Protein AF-A0AAE9GV01-F1 (afdb_monomer)

Foldseek 3Di:
DQDQQDLDDPCQVQAQPVPSDRADPQGDPPPVRPDGHGDLCVVVNSCSCVDPPVVVVHDPVVCCVVVVDPDPPPPPPPDDPPDDDDDDDPPPPPDDPPPPDD

Sequence (102 aa):
MAKKFPIFPKNPDRICWGCDKYCAATDLQCGNGSERIQHPFELDGPDWYRQGDWRNLLSQAQQIELGILPAPQAAAKPAKPHIRLPVRKRTSYRFVDSSDAN

InterPro domains:
  IPR021430 Protein of unknown function DUF3079 [PF11278] (1-49)

Structure (mmCIF, N/CA/C/O backbone):
data_AF-A0AAE9GV01-F1
#
_entry.id   AF-A0AAE9GV01-F1
#
loop_
_atom_site.group_PDB
_atom_site.id
_atom_site.type_symbol
_atom_site.label_atom_id
_atom_site.label_alt_id
_atom_site.label_comp_id
_atom_site.label_asym_id
_atom_site.label_entity_id
_atom_site.label_seq_id
_atom_site.pdbx_PDB_ins_code
_atom_site.Cartn_x
_atom_site.Cartn_y
_atom_site.Cartn_z
_atom_site.occupancy
_atom_site.B_iso_or_equiv
_atom_site.auth_seq_id
_atom_site.auth_comp_id
_atom_site.auth_asym_id
_atom_site.auth_atom_id
_atom_site.pdbx_PDB_model_num
ATOM 1 N N . MET A 1 1 ? -3.013 11.796 0.207 1.00 48.50 1 MET A N 1
ATOM 2 C CA . MET A 1 1 ? -3.780 10.636 0.711 1.00 48.50 1 MET A CA 1
ATOM 3 C C . MET A 1 1 ? -3.741 9.570 -0.368 1.00 48.50 1 MET A C 1
ATOM 5 O O . MET A 1 1 ? -4.266 9.821 -1.448 1.00 48.50 1 MET A O 1
ATOM 9 N N . ALA A 1 2 ? -3.038 8.460 -0.132 1.00 50.28 2 ALA A N 1
ATOM 10 C CA . ALA A 1 2 ? -3.033 7.340 -1.070 1.00 50.28 2 ALA A CA 1
ATOM 11 C C . ALA A 1 2 ? -4.468 6.808 -1.191 1.00 50.28 2 ALA A C 1
ATOM 13 O O . ALA A 1 2 ? -5.171 6.670 -0.186 1.00 50.28 2 ALA A O 1
ATOM 14 N N . LYS A 1 3 ? -4.947 6.615 -2.422 1.00 58.91 3 LYS A N 1
ATOM 15 C CA . LYS A 1 3 ? -6.277 6.044 -2.666 1.00 58.91 3 LYS A CA 1
ATOM 16 C C . LYS A 1 3 ? -6.315 4.662 -2.009 1.00 58.91 3 LYS A C 1
ATOM 18 O O . LYS A 1 3 ? -5.339 3.927 -2.098 1.00 58.91 3 LYS A O 1
ATOM 23 N N . LYS A 1 4 ? -7.428 4.307 -1.355 1.00 64.62 4 LYS A N 1
ATOM 24 C CA . LYS A 1 4 ? -7.608 2.964 -0.782 1.00 64.62 4 LYS A CA 1
ATOM 25 C C . LYS A 1 4 ? -7.433 1.955 -1.918 1.00 64.62 4 LYS A C 1
ATOM 27 O O . LYS A 1 4 ? -8.237 1.947 -2.851 1.00 64.62 4 LYS A O 1
ATOM 32 N N . PHE A 1 5 ? -6.355 1.179 -1.880 1.00 69.44 5 PHE A N 1
ATOM 33 C CA . PHE A 1 5 ? -6.079 0.231 -2.946 1.00 69.44 5 PHE A CA 1
ATOM 34 C C . PHE A 1 5 ? -7.151 -0.857 -3.004 1.00 69.44 5 PHE A C 1
ATOM 36 O O . PHE A 1 5 ? -7.546 -1.390 -1.963 1.00 69.44 5 PHE A O 1
ATOM 43 N N . PRO A 1 6 ? -7.625 -1.222 -4.200 1.00 77.56 6 PRO A N 1
ATOM 44 C CA . PRO A 1 6 ? -8.478 -2.387 -4.354 1.00 77.56 6 PRO A CA 1
ATOM 45 C C . PRO A 1 6 ? -7.675 -3.667 -4.084 1.00 77.56 6 PRO A C 1
ATOM 47 O O . PRO A 1 6 ? -6.646 -3.889 -4.705 1.00 77.56 6 PRO A O 1
ATOM 50 N N . ILE A 1 7 ? -8.172 -4.521 -3.185 1.00 82.81 7 ILE A N 1
ATOM 51 C CA . ILE A 1 7 ? -7.570 -5.838 -2.886 1.00 82.81 7 ILE A CA 1
ATOM 52 C C . ILE A 1 7 ? -7.761 -6.814 -4.062 1.00 82.81 7 ILE A C 1
ATOM 54 O O . ILE A 1 7 ? -6.915 -7.668 -4.321 1.00 82.81 7 ILE A O 1
ATOM 58 N N . PHE A 1 8 ? -8.872 -6.647 -4.786 1.00 84.06 8 PHE A N 1
ATOM 59 C CA . PHE A 1 8 ? -9.257 -7.431 -5.958 1.00 84.06 8 PHE A CA 1
ATOM 60 C C . PHE A 1 8 ? -9.463 -6.497 -7.157 1.00 84.06 8 PHE A C 1
ATOM 62 O O . PHE A 1 8 ? -10.599 -6.137 -7.491 1.00 84.06 8 PHE A O 1
ATOM 69 N N . PRO A 1 9 ? -8.377 -6.003 -7.769 1.00 80.69 9 PRO A N 1
ATOM 70 C CA . PRO A 1 9 ? -8.485 -5.185 -8.965 1.00 80.69 9 PRO A CA 1
ATOM 71 C C . PRO A 1 9 ? -9.009 -6.004 -10.150 1.00 80.69 9 PRO A C 1
ATOM 73 O O . PRO A 1 9 ? -8.643 -7.158 -10.331 1.00 80.69 9 PRO A O 1
ATOM 76 N N . LYS A 1 10 ? -9.843 -5.386 -10.998 1.00 83.56 10 LYS A N 1
ATOM 77 C CA . LYS A 1 10 ? -10.346 -6.035 -12.224 1.00 83.56 10 LYS A CA 1
ATOM 78 C C . LYS A 1 10 ? -9.247 -6.254 -13.271 1.00 83.56 10 LYS A C 1
ATOM 80 O O . LYS A 1 10 ? -9.256 -7.274 -13.940 1.00 83.56 10 LYS A O 1
ATOM 85 N N . ASN A 1 11 ? -8.328 -5.290 -13.385 1.00 81.81 11 ASN A N 1
ATOM 86 C CA . ASN A 1 11 ? -7.214 -5.288 -14.337 1.00 81.81 11 ASN A CA 1
ATOM 87 C C . ASN A 1 11 ? -5.897 -5.076 -13.563 1.00 81.81 11 ASN A C 1
ATOM 89 O O . ASN A 1 11 ? -5.410 -3.939 -13.500 1.00 81.81 11 ASN A O 1
ATOM 93 N N . PRO A 1 12 ? -5.386 -6.107 -12.864 1.00 81.44 12 PRO A N 1
ATOM 94 C 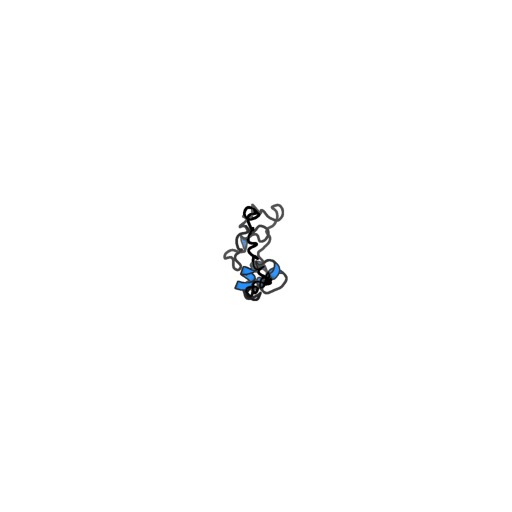CA . PRO A 1 12 ? -4.167 -5.997 -12.058 1.00 81.44 12 PRO A CA 1
ATOM 95 C C . PRO A 1 12 ? -2.931 -5.636 -12.899 1.00 81.44 12 PRO A C 1
ATOM 97 O O . PRO A 1 12 ? -2.119 -4.825 -12.464 1.00 81.44 12 PRO A O 1
ATOM 100 N N . ASP A 1 13 ? -2.873 -6.120 -14.142 1.00 80.06 13 ASP A N 1
ATOM 101 C CA . ASP A 1 13 ? -1.833 -5.885 -15.154 1.00 80.06 13 ASP A CA 1
ATOM 102 C C . ASP A 1 13 ? -1.552 -4.401 -15.438 1.00 80.06 13 ASP A C 1
ATOM 104 O O . ASP A 1 13 ? -0.450 -4.022 -15.839 1.00 80.06 13 ASP A O 1
ATOM 108 N N . ARG A 1 14 ? -2.548 -3.538 -15.217 1.00 78.06 14 ARG A N 1
ATOM 109 C CA . ARG A 1 14 ? -2.443 -2.090 -15.446 1.00 78.06 14 ARG A CA 1
ATOM 110 C C . ARG A 1 14 ? -2.074 -1.302 -14.198 1.00 78.06 14 ARG A C 1
ATOM 112 O O . ARG A 1 14 ? -1.780 -0.112 -14.302 1.00 78.06 14 ARG A O 1
ATOM 119 N N . ILE A 1 15 ? -2.142 -1.913 -13.020 1.00 79.12 15 ILE A N 1
ATOM 120 C CA . ILE A 1 15 ? -1.871 -1.245 -11.747 1.00 79.12 15 ILE A CA 1
ATOM 121 C C . ILE A 1 15 ? -0.387 -1.366 -11.453 1.00 79.12 15 ILE A C 1
ATOM 123 O O . ILE A 1 15 ? 0.153 -2.465 -11.399 1.00 79.12 15 ILE A O 1
ATOM 127 N N . CYS A 1 16 ? 0.283 -0.242 -11.231 1.00 82.12 16 CYS A N 1
ATOM 128 C CA . CYS A 1 16 ? 1.621 -0.279 -10.671 1.00 82.12 16 CYS A CA 1
ATOM 129 C C . CYS A 1 16 ? 1.532 -0.281 -9.148 1.00 82.12 16 CYS A C 1
ATOM 131 O O . CYS A 1 16 ? 1.079 0.699 -8.552 1.00 82.12 16 CYS A O 1
ATOM 133 N N . TRP A 1 17 ? 1.998 -1.359 -8.524 1.00 79.75 17 TRP A N 1
ATOM 134 C CA . TRP A 1 17 ? 1.990 -1.494 -7.069 1.00 79.75 17 TRP A CA 1
ATOM 135 C C . TRP A 1 17 ? 2.946 -0.519 -6.366 1.00 79.75 17 TRP A C 1
ATOM 137 O O . TRP A 1 17 ? 2.749 -0.204 -5.203 1.00 79.75 17 TRP A O 1
ATOM 147 N N . GLY A 1 18 ? 3.965 -0.003 -7.064 1.00 77.69 18 GLY A N 1
ATOM 148 C CA . GLY A 1 18 ? 4.932 0.931 -6.475 1.00 77.69 18 GLY A CA 1
ATOM 149 C C . GLY A 1 18 ? 4.465 2.389 -6.379 1.00 77.69 18 GLY A C 1
ATOM 150 O O . GLY A 1 18 ? 5.015 3.147 -5.587 1.00 77.69 18 GLY A O 1
ATOM 151 N N . CYS A 1 19 ? 3.504 2.809 -7.210 1.00 78.75 19 CYS A N 1
ATOM 152 C CA . CYS A 1 19 ? 3.066 4.214 -7.325 1.00 78.75 19 CYS A CA 1
ATOM 153 C C . CYS A 1 19 ? 1.546 4.376 -7.230 1.00 78.75 19 CYS A C 1
ATOM 155 O O . CYS A 1 19 ? 1.029 5.478 -7.431 1.00 78.75 19 CYS A O 1
ATOM 157 N N . ASP A 1 20 ? 0.830 3.296 -6.933 1.00 75.06 20 ASP A N 1
ATOM 158 C CA . ASP A 1 20 ? -0.601 3.278 -6.634 1.00 75.06 20 ASP A CA 1
ATOM 159 C C . ASP A 1 20 ? -1.496 3.846 -7.735 1.00 75.06 20 ASP A C 1
ATOM 161 O O . ASP A 1 20 ? -2.596 4.362 -7.502 1.00 75.06 20 ASP A O 1
ATOM 165 N N . LYS A 1 21 ? -1.003 3.776 -8.969 1.00 76.12 21 LYS A N 1
ATOM 166 C CA . LYS A 1 21 ? -1.605 4.382 -10.152 1.00 76.12 21 LYS A CA 1
ATOM 167 C C . LYS A 1 21 ? -1.666 3.369 -11.280 1.00 76.12 21 LYS A C 1
ATOM 169 O O . LYS A 1 21 ? -0.886 2.420 -11.345 1.00 76.12 21 LYS A O 1
ATOM 174 N N . TYR A 1 22 ? -2.593 3.623 -12.194 1.00 78.06 22 TYR A N 1
ATOM 175 C CA . TYR A 1 22 ? -2.574 2.974 -13.491 1.00 78.06 22 TYR A CA 1
ATOM 176 C C . TYR A 1 22 ? -1.478 3.627 -14.325 1.00 78.06 22 TYR A C 1
ATOM 178 O O . TYR A 1 22 ? -1.601 4.801 -14.678 1.00 78.06 22 TYR A O 1
ATOM 186 N N . CYS A 1 23 ? -0.408 2.890 -14.596 1.00 76.31 23 CYS A N 1
ATOM 187 C CA . CYS A 1 23 ? 0.634 3.341 -15.509 1.00 76.31 23 CYS A CA 1
ATOM 188 C C . CYS A 1 23 ? 0.369 2.740 -16.888 1.00 76.31 23 CYS A C 1
ATOM 190 O O . CYS A 1 23 ? -0.015 1.574 -17.004 1.00 76.31 23 CYS A O 1
ATOM 192 N N . ALA A 1 24 ? 0.562 3.535 -17.937 1.00 75.50 24 ALA A N 1
ATOM 193 C CA . ALA A 1 24 ? 0.611 2.990 -19.285 1.00 75.50 24 ALA A CA 1
ATOM 194 C C . ALA A 1 24 ? 1.905 2.179 -19.450 1.00 75.50 24 ALA A C 1
ATOM 196 O O . ALA A 1 24 ? 2.903 2.469 -18.794 1.00 75.50 24 ALA A O 1
ATOM 197 N N . ALA A 1 25 ? 1.913 1.199 -20.357 1.00 74.12 25 ALA A N 1
ATOM 198 C CA . ALA A 1 25 ? 3.097 0.370 -20.607 1.00 74.12 25 ALA A CA 1
ATOM 199 C C . ALA A 1 25 ? 4.338 1.192 -21.015 1.00 74.12 25 ALA A C 1
ATOM 201 O O . ALA A 1 25 ? 5.461 0.763 -20.785 1.00 74.12 25 ALA A O 1
ATOM 202 N N . THR A 1 26 ? 4.129 2.373 -21.600 1.00 73.44 26 THR A N 1
ATOM 203 C CA . THR A 1 26 ? 5.178 3.278 -22.091 1.00 73.44 26 THR A CA 1
ATOM 204 C C . THR A 1 26 ? 5.451 4.475 -21.175 1.00 73.44 26 THR A C 1
ATOM 206 O O . THR A 1 26 ? 6.324 5.274 -21.487 1.00 73.44 26 THR A O 1
ATOM 209 N N . ASP A 1 27 ? 4.690 4.644 -20.090 1.00 77.19 27 ASP A N 1
ATOM 210 C CA . ASP A 1 27 ? 4.805 5.780 -19.160 1.00 77.19 27 ASP A CA 1
ATOM 211 C C . ASP A 1 27 ? 4.700 5.267 -17.722 1.00 77.19 27 ASP A C 1
ATOM 213 O O . ASP A 1 27 ? 3.705 5.432 -17.003 1.00 77.19 27 ASP A O 1
ATOM 217 N N . LEU A 1 28 ? 5.734 4.522 -17.343 1.00 76.81 28 LEU A N 1
ATOM 218 C CA . LEU A 1 28 ? 5.881 3.987 -16.005 1.00 76.81 28 LEU A CA 1
ATOM 219 C C . LEU A 1 28 ? 6.407 5.102 -15.102 1.00 76.81 28 LEU A C 1
ATOM 221 O O . LEU A 1 28 ? 7.453 5.686 -15.337 1.00 76.81 28 LEU A O 1
ATOM 225 N N . GLN A 1 29 ? 5.684 5.399 -14.030 1.00 75.81 29 GLN A N 1
ATOM 226 C CA . GLN A 1 29 ? 6.127 6.382 -13.031 1.00 75.81 29 GLN A CA 1
ATOM 227 C C . GLN A 1 29 ? 7.001 5.735 -11.941 1.00 75.81 29 GLN A C 1
ATOM 229 O O . GLN A 1 29 ? 7.535 6.407 -11.064 1.00 75.81 29 GLN A O 1
ATOM 234 N N . CYS A 1 30 ? 7.135 4.412 -12.000 1.00 77.62 30 CYS A N 1
ATOM 235 C CA . CYS A 1 30 ? 7.880 3.579 -11.073 1.00 77.62 30 CYS A CA 1
ATOM 236 C C . CYS A 1 30 ? 9.126 2.987 -11.751 1.00 77.62 30 CYS A C 1
ATOM 238 O O . CYS A 1 30 ? 9.197 2.928 -12.978 1.00 77.62 30 CYS A O 1
ATOM 240 N N . GLY A 1 31 ? 10.133 2.598 -10.959 1.00 70.94 31 GLY A N 1
ATOM 241 C CA . GLY A 1 31 ? 11.365 1.992 -11.483 1.00 70.94 31 GLY A CA 1
ATOM 242 C C . GLY A 1 31 ? 12.163 2.916 -12.413 1.00 70.94 31 GLY A C 1
ATOM 243 O O . GLY A 1 31 ? 12.680 2.452 -13.423 1.00 70.94 31 GLY A O 1
ATOM 244 N N . ASN A 1 32 ? 12.205 4.228 -12.133 1.00 78.00 32 ASN A N 1
ATOM 245 C CA . ASN A 1 32 ? 12.814 5.250 -13.004 1.00 78.00 32 ASN A CA 1
ATOM 246 C C . ASN A 1 32 ? 12.295 5.225 -14.456 1.00 78.00 32 ASN A C 1
ATOM 248 O O . ASN A 1 32 ? 13.048 5.489 -15.390 1.00 78.00 32 ASN A O 1
ATOM 252 N N . GLY A 1 33 ? 11.031 4.854 -14.667 1.00 74.56 33 GLY A N 1
ATOM 253 C CA . GLY A 1 33 ? 10.467 4.738 -16.013 1.00 74.56 33 GLY A CA 1
ATOM 254 C C . GLY A 1 33 ? 10.752 3.424 -16.724 1.00 74.56 33 GLY A C 1
ATOM 255 O O . GLY A 1 33 ? 10.356 3.270 -17.874 1.00 74.56 33 GLY A O 1
ATOM 256 N N . SER A 1 34 ? 11.413 2.477 -16.059 1.00 73.56 34 SER A N 1
ATOM 257 C CA . SER A 1 34 ? 11.856 1.232 -16.692 1.00 73.56 34 SER A CA 1
ATOM 258 C C . SER A 1 34 ? 10.989 0.032 -16.330 1.00 73.56 34 SER A C 1
ATOM 260 O O . SER A 1 34 ? 10.866 -0.884 -17.137 1.00 73.56 34 SER A O 1
ATOM 262 N N . GLU A 1 35 ? 10.376 0.014 -15.141 1.00 76.88 35 GLU A N 1
ATOM 263 C CA . GLU A 1 35 ? 9.709 -1.194 -14.654 1.00 76.88 35 GLU A CA 1
ATOM 264 C C . GLU A 1 35 ? 8.462 -0.916 -13.807 1.00 76.88 35 GLU A C 1
ATOM 266 O O . GLU A 1 35 ? 8.428 -0.043 -12.933 1.00 76.88 35 GLU A O 1
ATOM 271 N N . ARG A 1 36 ? 7.413 -1.702 -14.077 1.00 83.88 36 ARG A N 1
ATOM 272 C CA . ARG A 1 36 ? 6.196 -1.759 -13.269 1.00 83.88 36 ARG A CA 1
ATOM 273 C C . ARG A 1 36 ? 6.391 -2.791 -12.169 1.00 83.88 36 ARG A C 1
ATOM 275 O O . ARG A 1 36 ? 6.712 -3.939 -12.455 1.00 83.88 36 ARG A O 1
ATOM 282 N N . ILE A 1 37 ? 6.065 -2.424 -10.933 1.00 82.75 37 ILE A N 1
ATOM 283 C CA . ILE A 1 37 ? 5.909 -3.423 -9.875 1.00 82.75 37 ILE A CA 1
ATOM 284 C C . ILE A 1 37 ? 4.548 -4.096 -10.062 1.00 82.75 37 ILE A C 1
ATOM 286 O O . ILE A 1 37 ? 3.509 -3.432 -9.982 1.00 82.75 37 ILE A O 1
ATOM 290 N N . GLN A 1 38 ? 4.582 -5.397 -10.350 1.00 83.81 38 GLN A N 1
ATOM 291 C CA . GLN A 1 38 ? 3.399 -6.236 -10.538 1.00 83.81 38 GLN A CA 1
ATOM 292 C C . GLN A 1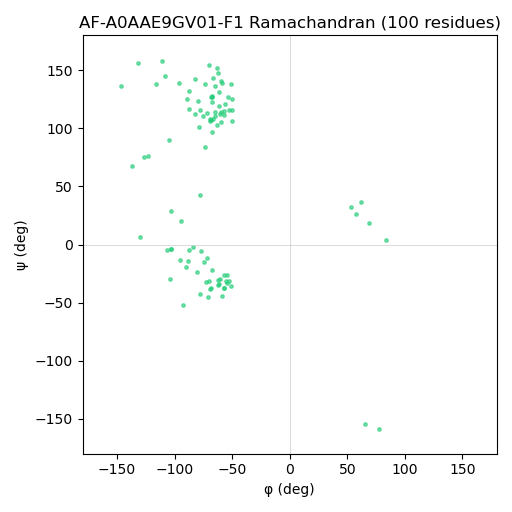 38 ? 2.566 -6.298 -9.255 1.00 83.81 38 GLN A C 1
ATOM 294 O O . GLN A 1 38 ? 3.105 -6.228 -8.149 1.00 83.81 38 GLN A O 1
ATOM 299 N N . HIS A 1 39 ? 1.246 -6.420 -9.389 1.00 83.94 39 HIS A N 1
ATOM 300 C CA . HIS A 1 39 ? 0.385 -6.571 -8.220 1.00 83.94 39 HIS A CA 1
ATOM 301 C C . HIS A 1 39 ? 0.551 -7.991 -7.641 1.00 83.94 39 HIS A C 1
ATOM 303 O O . HIS A 1 39 ? 0.537 -8.941 -8.423 1.00 83.94 39 HIS A O 1
ATOM 309 N N . PRO A 1 40 ? 0.626 -8.193 -6.307 1.00 84.81 40 PRO A N 1
ATOM 310 C CA . PRO A 1 40 ? 0.782 -9.532 -5.718 1.00 84.81 40 PRO A CA 1
ATOM 311 C C . PRO A 1 40 ? -0.296 -10.538 -6.154 1.00 84.81 40 PRO A C 1
ATOM 313 O O . PRO A 1 40 ? -0.012 -11.711 -6.331 1.00 84.81 40 PRO A O 1
ATOM 316 N N . PHE A 1 41 ? -1.517 -10.072 -6.433 1.00 86.12 41 PHE A N 1
ATOM 317 C CA . PHE A 1 41 ? -2.582 -10.866 -7.076 1.00 86.12 41 PHE A CA 1
ATOM 318 C C . PHE A 1 41 ? -2.171 -11.54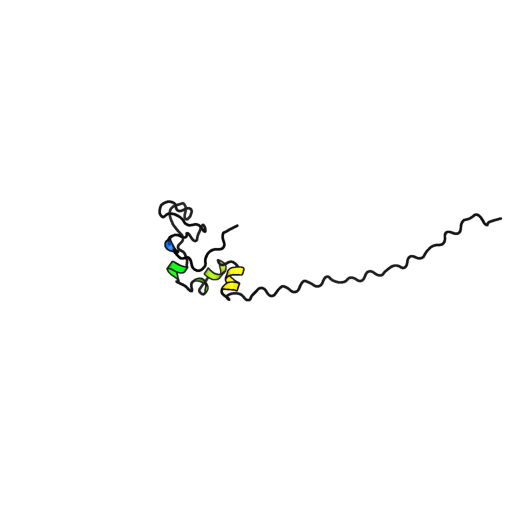7 -8.400 1.00 86.12 41 PHE A C 1
ATOM 320 O O . PHE A 1 41 ? -2.706 -12.603 -8.715 1.00 86.12 41 PHE A O 1
ATOM 327 N N . GLU A 1 42 ? -1.260 -10.964 -9.189 1.00 85.62 42 GLU A N 1
ATOM 328 C CA . GLU A 1 42 ? -0.754 -11.573 -10.435 1.00 85.62 42 GLU A CA 1
ATOM 329 C C . GLU A 1 42 ? 0.196 -12.744 -10.154 1.00 85.62 42 GLU A C 1
ATOM 331 O O . GLU A 1 42 ? 0.238 -13.692 -10.932 1.00 85.62 42 GLU A O 1
ATOM 336 N N . LEU A 1 43 ? 0.942 -12.677 -9.048 1.00 85.44 43 LEU A N 1
ATOM 337 C CA . LEU A 1 43 ? 1.968 -13.656 -8.685 1.00 85.44 43 LEU A CA 1
ATOM 338 C C . LEU A 1 43 ? 1.399 -14.765 -7.788 1.00 85.44 43 LEU A C 1
ATOM 340 O O . LEU A 1 43 ? 1.523 -15.944 -8.105 1.00 85.44 43 LEU A O 1
ATOM 344 N N . ASP A 1 44 ? 0.728 -14.377 -6.703 1.00 85.00 44 ASP A N 1
ATOM 345 C CA . ASP A 1 44 ? 0.239 -15.269 -5.643 1.00 85.00 44 ASP A CA 1
ATOM 346 C C . ASP A 1 44 ? -1.276 -15.539 -5.731 1.00 85.00 44 ASP A C 1
ATOM 348 O O . ASP A 1 44 ? -1.835 -16.322 -4.957 1.00 85.00 44 ASP A O 1
ATOM 352 N N . GLY A 1 45 ? -1.973 -14.900 -6.676 1.00 85.75 45 GLY A N 1
ATOM 353 C CA . GLY A 1 45 ? -3.394 -15.129 -6.925 1.00 85.75 45 GLY A CA 1
ATOM 354 C C . GLY A 1 45 ? -4.337 -14.461 -5.911 1.00 85.75 45 GLY A C 1
ATOM 355 O O . GLY A 1 45 ? -3.975 -13.490 -5.247 1.00 85.75 45 GLY A O 1
ATOM 356 N N . PRO A 1 46 ? -5.587 -14.946 -5.778 1.00 84.75 46 PRO A N 1
ATOM 357 C CA . PRO A 1 46 ? -6.626 -14.293 -4.978 1.00 84.75 46 PRO A CA 1
ATOM 358 C C . PRO A 1 46 ? -6.319 -14.188 -3.487 1.00 84.75 46 PRO A C 1
ATOM 360 O O . PRO A 1 46 ? -6.739 -13.226 -2.856 1.00 84.75 46 PRO A O 1
ATOM 363 N N . ASP A 1 47 ? -5.575 -15.142 -2.931 1.00 86.38 47 ASP A N 1
ATOM 364 C CA . ASP A 1 47 ? -5.236 -15.206 -1.507 1.00 86.38 47 ASP A CA 1
ATOM 365 C C . ASP A 1 47 ? -3.872 -14.568 -1.185 1.00 86.38 47 ASP A C 1
ATOM 367 O O . ASP A 1 47 ? -3.303 -14.837 -0.125 1.00 86.38 47 ASP A O 1
ATOM 371 N N . TRP A 1 48 ? -3.351 -13.699 -2.060 1.00 85.50 48 TRP A N 1
ATOM 372 C CA . TRP A 1 48 ? -2.062 -13.017 -1.876 1.00 85.50 48 TRP A CA 1
ATOM 373 C C . TRP A 1 48 ? -1.936 -12.325 -0.506 1.00 85.50 48 TRP A C 1
ATOM 375 O O . TRP A 1 48 ? -0.888 -12.351 0.126 1.00 85.50 48 TRP A O 1
ATOM 385 N N . TYR A 1 49 ? -3.029 -11.769 0.024 1.00 84.19 49 TYR A N 1
ATOM 386 C CA . TYR A 1 49 ? -3.055 -11.098 1.331 1.00 84.19 49 TYR A CA 1
ATOM 387 C C . TYR A 1 49 ? -2.952 -12.053 2.536 1.00 84.19 49 TYR A C 1
ATOM 389 O O . TYR A 1 49 ? -2.802 -11.588 3.669 1.00 84.19 49 TYR A O 1
ATOM 397 N N . ARG A 1 50 ? -3.084 -13.372 2.336 1.00 82.69 50 ARG A N 1
ATOM 398 C CA . ARG A 1 50 ? -3.005 -14.383 3.409 1.00 82.69 50 ARG A CA 1
ATOM 399 C C . ARG A 1 50 ? -1.593 -14.905 3.643 1.00 82.69 50 ARG A C 1
ATOM 401 O O . ARG A 1 50 ? -1.346 -15.489 4.696 1.00 82.69 50 ARG A O 1
ATOM 408 N N . GLN A 1 51 ? -0.698 -14.739 2.676 1.00 71.31 51 GLN A N 1
ATOM 409 C CA . GLN A 1 51 ? 0.596 -15.411 2.636 1.00 71.31 51 GLN A CA 1
ATOM 410 C C . GLN A 1 51 ? 1.726 -14.375 2.731 1.00 71.31 51 GLN A C 1
ATOM 412 O O . GLN A 1 51 ? 1.654 -13.318 2.116 1.00 71.31 51 GLN A O 1
ATOM 417 N N . GLY A 1 52 ? 2.766 -14.664 3.518 1.00 71.50 52 GLY A N 1
ATOM 418 C CA . GLY A 1 52 ? 4.003 -13.872 3.554 1.00 71.50 52 GLY A CA 1
ATOM 419 C C . GLY A 1 52 ? 3.891 -12.431 4.082 1.00 71.50 52 GLY A C 1
ATOM 420 O O . GLY A 1 52 ? 3.015 -12.089 4.881 1.00 71.50 52 GLY A O 1
ATOM 421 N N . ASP A 1 53 ? 4.825 -11.587 3.631 1.00 73.44 53 ASP A N 1
ATOM 422 C CA . ASP A 1 53 ? 5.024 -10.201 4.087 1.00 73.44 53 ASP A CA 1
ATOM 423 C C . ASP A 1 53 ? 4.003 -9.200 3.521 1.00 73.44 53 ASP A C 1
ATOM 425 O O . ASP A 1 53 ? 3.950 -8.040 3.944 1.00 73.44 53 ASP A O 1
ATOM 429 N N . TRP A 1 54 ? 3.138 -9.641 2.603 1.00 76.44 54 TRP A N 1
ATOM 430 C CA . TRP A 1 54 ? 2.153 -8.793 1.928 1.00 76.44 54 TRP A CA 1
ATOM 431 C C . TRP A 1 54 ? 1.160 -8.146 2.890 1.00 76.44 54 TRP A C 1
ATOM 433 O O . TRP A 1 54 ? 0.715 -7.019 2.673 1.00 76.44 54 TRP A O 1
ATOM 443 N N . ARG A 1 55 ? 0.869 -8.818 4.005 1.00 72.19 55 ARG A N 1
ATOM 444 C CA . ARG A 1 55 ? -0.009 -8.340 5.079 1.00 72.19 55 ARG A CA 1
ATOM 445 C C . ARG A 1 55 ? 0.394 -6.970 5.629 1.00 72.19 55 ARG A C 1
ATOM 447 O O . ARG A 1 55 ? -0.483 -6.183 5.977 1.00 72.19 55 ARG A O 1
ATOM 454 N N . ASN A 1 56 ? 1.690 -6.662 5.659 1.00 73.06 56 ASN A N 1
ATOM 455 C CA . ASN A 1 56 ? 2.203 -5.380 6.147 1.00 73.06 56 ASN A CA 1
ATOM 456 C C . ASN A 1 56 ? 1.967 -4.218 5.169 1.00 73.06 56 ASN A C 1
ATOM 458 O O . ASN A 1 56 ? 2.062 -3.060 5.568 1.00 73.06 56 ASN A O 1
ATOM 462 N N . LEU A 1 57 ? 1.632 -4.510 3.909 1.00 75.88 57 LEU A N 1
ATOM 463 C CA . LEU A 1 57 ? 1.339 -3.503 2.886 1.00 75.88 57 LEU A CA 1
ATOM 464 C C . LEU A 1 57 ? -0.140 -3.084 2.869 1.00 75.88 57 LEU A C 1
ATOM 466 O O . LEU A 1 57 ? -0.484 -2.067 2.269 1.00 75.88 57 LEU A O 1
ATOM 470 N N . LEU A 1 58 ? -1.030 -3.839 3.524 1.00 79.62 58 LEU A N 1
ATOM 471 C CA . LEU A 1 58 ? -2.445 -3.486 3.626 1.00 79.62 58 LEU A CA 1
ATOM 472 C C . LEU A 1 58 ? -2.675 -2.469 4.745 1.00 79.62 58 LEU A C 1
ATOM 474 O O . LEU A 1 58 ? -2.127 -2.589 5.842 1.00 79.62 58 LEU A O 1
ATOM 478 N N . SER A 1 59 ? -3.583 -1.518 4.519 1.00 81.56 59 SER A N 1
ATOM 479 C CA . SER A 1 59 ? -4.035 -0.633 5.595 1.00 81.56 59 SER A CA 1
ATOM 480 C C . SER A 1 59 ? -4.747 -1.426 6.692 1.00 81.56 59 SER A C 1
ATOM 482 O O . SER A 1 59 ? -5.391 -2.444 6.432 1.00 81.56 59 SER A O 1
ATOM 484 N N . GLN A 1 60 ? -4.703 -0.925 7.927 1.00 82.31 60 GLN A N 1
ATOM 485 C CA . GLN A 1 60 ? -5.341 -1.598 9.059 1.00 82.31 60 GLN A CA 1
ATOM 486 C C . GLN A 1 60 ? -6.843 -1.833 8.834 1.00 82.31 60 GLN A C 1
ATOM 488 O O . GLN A 1 60 ? -7.346 -2.904 9.155 1.00 82.31 60 GLN A O 1
ATOM 493 N N . ALA A 1 61 ? -7.541 -0.885 8.199 1.00 82.56 61 ALA A N 1
ATOM 494 C CA . ALA A 1 61 ? -8.944 -1.040 7.812 1.00 82.56 61 ALA A CA 1
ATOM 495 C C . ALA A 1 61 ? -9.169 -2.244 6.881 1.00 82.56 61 ALA A C 1
ATOM 497 O O . ALA A 1 61 ? -10.088 -3.025 7.102 1.00 82.56 61 ALA A O 1
ATOM 498 N N . GLN A 1 62 ? -8.305 -2.431 5.880 1.00 82.25 62 GLN A N 1
ATOM 499 C CA . GLN A 1 62 ? -8.384 -3.569 4.958 1.00 82.25 62 GLN A CA 1
ATOM 500 C C . GLN A 1 62 ? -8.048 -4.892 5.650 1.00 82.25 62 GLN A C 1
ATOM 502 O O . GLN A 1 62 ? -8.696 -5.900 5.391 1.00 82.25 62 GLN A O 1
ATOM 507 N N . GLN A 1 63 ? -7.070 -4.896 6.559 1.00 84.44 63 GLN A N 1
ATOM 508 C CA . GLN A 1 63 ? -6.739 -6.092 7.337 1.00 84.44 63 GLN A CA 1
ATOM 509 C C . GLN A 1 63 ? -7.912 -6.537 8.225 1.00 84.44 63 GLN A C 1
ATOM 511 O O . GLN A 1 63 ? -8.126 -7.735 8.391 1.00 84.44 63 GLN A O 1
ATOM 516 N N . ILE A 1 64 ? -8.691 -5.594 8.763 1.00 84.38 64 ILE A N 1
ATOM 517 C CA . ILE A 1 64 ? -9.913 -5.889 9.528 1.00 84.38 64 ILE A CA 1
ATOM 518 C C . ILE A 1 64 ? -11.025 -6.401 8.605 1.00 84.38 64 ILE A C 1
ATOM 520 O O . ILE A 1 64 ? -11.658 -7.401 8.926 1.00 84.38 64 ILE A O 1
ATOM 524 N N . GLU A 1 65 ? -11.243 -5.755 7.451 1.00 84.19 65 GLU A N 1
ATOM 525 C CA . GLU A 1 65 ? -12.234 -6.186 6.446 1.00 84.19 65 GLU A CA 1
ATOM 526 C C . GLU A 1 65 ? -11.975 -7.623 5.964 1.00 84.19 65 GLU A C 1
ATOM 528 O O . GLU A 1 65 ? -12.911 -8.395 5.778 1.00 84.19 65 GLU A O 1
ATOM 533 N N . LEU A 1 66 ? -10.704 -8.001 5.818 1.00 82.56 66 LEU A N 1
ATOM 534 C CA . LEU A 1 66 ? -10.281 -9.346 5.424 1.00 82.56 66 LEU A CA 1
ATOM 535 C C . LEU A 1 66 ? -10.208 -10.345 6.594 1.00 82.56 66 LEU A C 1
ATOM 537 O O . LEU A 1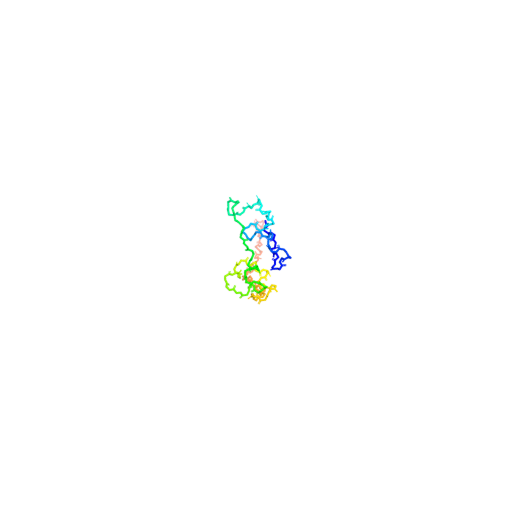 66 ? -9.877 -11.510 6.376 1.00 82.56 66 LEU A O 1
ATOM 541 N N . GLY A 1 67 ? -10.482 -9.911 7.830 1.00 81.25 67 GLY A N 1
ATOM 542 C CA . GLY A 1 67 ? -10.433 -10.760 9.028 1.00 81.25 67 GLY A CA 1
ATOM 543 C C . GLY A 1 67 ? -9.024 -11.204 9.439 1.00 81.25 67 GLY A C 1
ATOM 544 O O . GLY A 1 67 ? -8.869 -12.173 10.177 1.00 81.25 67 GLY A O 1
ATOM 545 N N . ILE A 1 68 ? -7.990 -10.514 8.956 1.00 82.69 68 ILE A N 1
ATOM 546 C CA . ILE A 1 68 ? -6.577 -10.803 9.223 1.00 82.69 68 ILE A CA 1
ATOM 547 C C . ILE A 1 68 ? -6.165 -10.302 10.615 1.00 82.69 68 ILE A C 1
ATOM 549 O O . ILE A 1 68 ? -5.419 -10.969 11.341 1.00 82.69 68 ILE A O 1
ATOM 553 N N . LEU A 1 69 ? -6.622 -9.097 10.965 1.00 78.25 69 LEU A N 1
ATOM 554 C CA . LEU A 1 69 ? -6.475 -8.514 12.294 1.00 78.25 69 LEU A CA 1
ATOM 555 C C . LEU A 1 69 ? -7.831 -8.499 13.003 1.00 78.25 69 LEU A C 1
ATOM 557 O O . LEU A 1 69 ? -8.851 -8.250 12.355 1.00 78.25 69 LEU A O 1
ATOM 561 N N . PRO A 1 70 ? -7.860 -8.702 14.333 1.00 73.50 70 PRO A N 1
ATOM 562 C CA . PRO A 1 70 ? -9.070 -8.466 15.102 1.00 73.50 70 PRO A CA 1
ATOM 563 C C . PRO A 1 70 ? -9.485 -6.998 14.959 1.00 73.50 70 PRO A C 1
ATOM 565 O O . PRO A 1 70 ? -8.636 -6.100 14.959 1.00 73.50 70 PRO A O 1
ATOM 568 N N . ALA A 1 71 ? -10.795 -6.754 14.841 1.00 70.06 71 ALA A N 1
ATOM 569 C CA . ALA A 1 71 ? -11.337 -5.401 14.824 1.00 70.06 71 ALA A CA 1
ATOM 570 C C . ALA A 1 71 ? -10.789 -4.618 16.030 1.00 70.06 71 ALA A C 1
ATOM 572 O O . ALA A 1 71 ? -10.691 -5.195 17.119 1.00 70.06 71 ALA A O 1
ATOM 573 N N . PRO A 1 72 ? -10.402 -3.338 15.857 1.00 66.69 72 PRO A N 1
ATOM 574 C CA . PRO A 1 72 ? -9.837 -2.535 16.921 1.00 66.69 72 PRO A CA 1
ATOM 575 C C . PRO A 1 72 ? -10.885 -2.475 18.017 1.00 66.69 72 PRO A C 1
ATOM 577 O O . PRO A 1 72 ? -11.921 -1.823 17.884 1.00 66.69 72 PRO A O 1
ATOM 580 N N . GLN A 1 73 ? -10.625 -3.227 19.080 1.00 62.84 73 GLN A N 1
ATOM 581 C CA . GLN A 1 73 ? -11.408 -3.179 20.295 1.00 62.84 73 GLN A CA 1
ATOM 582 C C . GLN A 1 73 ? -11.327 -1.724 20.718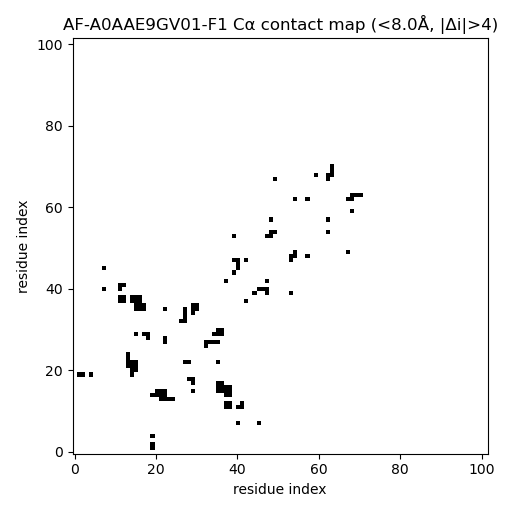 1.00 62.84 73 GLN A C 1
ATOM 584 O O . GLN A 1 73 ? -10.218 -1.224 20.918 1.00 62.84 73 GLN A O 1
ATOM 589 N N . ALA A 1 74 ? -12.463 -1.020 20.707 1.00 59.28 74 ALA A N 1
ATOM 590 C CA . ALA A 1 74 ? -12.509 0.397 21.022 1.00 59.28 74 ALA A CA 1
ATOM 591 C C . ALA A 1 74 ? -11.758 0.584 22.338 1.00 59.28 74 ALA A C 1
ATOM 593 O O . ALA A 1 74 ? -12.232 0.123 23.377 1.00 59.28 74 ALA A O 1
ATOM 594 N N . ALA A 1 75 ? -10.550 1.152 22.258 1.00 56.44 75 ALA A N 1
ATOM 595 C CA . ALA A 1 75 ? -9.671 1.268 23.404 1.00 56.44 75 ALA A CA 1
ATOM 596 C C . ALA A 1 75 ? -10.489 1.945 24.497 1.00 56.44 75 ALA A C 1
ATOM 598 O O . ALA A 1 75 ? -10.986 3.059 24.296 1.00 56.44 75 ALA A O 1
ATOM 599 N N . ALA A 1 76 ? -10.723 1.217 25.593 1.00 62.06 76 ALA A N 1
ATOM 600 C CA . ALA A 1 76 ? -11.491 1.717 26.715 1.00 62.06 76 ALA A CA 1
ATOM 601 C C . ALA A 1 76 ? -10.898 3.078 27.072 1.00 62.06 76 ALA A C 1
ATOM 603 O O . ALA A 1 76 ? -9.708 3.174 27.380 1.00 62.06 76 ALA A O 1
ATOM 604 N N . LYS A 1 77 ? -11.697 4.140 26.906 1.00 67.25 77 LYS A N 1
ATOM 605 C CA . LYS A 1 77 ? -11.233 5.513 27.117 1.00 67.25 77 LYS A CA 1
ATOM 606 C C . LYS A 1 77 ? -10.551 5.542 28.487 1.00 67.25 77 LYS A C 1
ATOM 608 O O . LYS A 1 77 ? -11.201 5.119 29.447 1.00 67.25 77 LYS A O 1
ATOM 613 N N . PRO A 1 78 ? -9.285 5.990 28.599 1.00 69.00 78 PRO A N 1
ATOM 614 C CA . PRO A 1 78 ? -8.614 6.000 29.887 1.00 69.00 78 PRO A CA 1
ATOM 615 C C . PRO A 1 78 ? -9.474 6.820 30.844 1.00 69.00 78 PRO A C 1
ATOM 617 O O . PRO A 1 78 ? -9.805 7.978 30.563 1.00 69.00 78 PRO A O 1
ATOM 620 N N . ALA A 1 79 ? -9.915 6.187 31.932 1.00 72.69 79 ALA A N 1
ATOM 621 C CA . ALA A 1 79 ? -10.704 6.858 32.946 1.00 72.69 79 ALA A CA 1
ATOM 622 C C . ALA A 1 79 ? -9.857 8.015 33.480 1.00 72.69 79 ALA A C 1
ATOM 624 O O . ALA A 1 79 ? -8.791 7.799 34.056 1.00 72.69 79 ALA A O 1
ATOM 625 N N . LYS A 1 80 ? -10.302 9.254 33.235 1.00 72.06 80 LYS A N 1
ATOM 626 C CA . LYS A 1 80 ? -9.637 10.443 33.774 1.00 72.06 80 LYS A CA 1
ATOM 627 C C . LYS A 1 80 ? -9.528 10.250 35.291 1.00 72.06 80 LYS A C 1
ATOM 629 O O . LYS A 1 80 ? -10.561 9.973 35.909 1.00 72.06 80 LYS A O 1
ATOM 634 N N . PRO A 1 81 ? -8.339 10.380 35.904 1.00 73.56 81 PRO A N 1
ATOM 635 C CA . PRO A 1 81 ? -8.233 10.275 37.349 1.00 73.56 81 PRO A CA 1
ATOM 636 C C . PRO A 1 81 ? -9.088 11.386 37.964 1.00 73.56 81 PRO A C 1
ATOM 638 O O . PRO A 1 81 ? -8.815 12.573 37.786 1.00 73.56 81 PRO A O 1
ATOM 641 N N . HIS A 1 82 ? -10.176 11.002 38.634 1.00 70.81 82 HIS A N 1
ATOM 642 C CA . HIS A 1 82 ? -11.053 11.942 39.319 1.00 70.81 82 HIS A CA 1
ATOM 643 C C . HIS A 1 82 ? -10.346 12.429 40.596 1.00 70.81 82 HIS A C 1
ATOM 645 O O 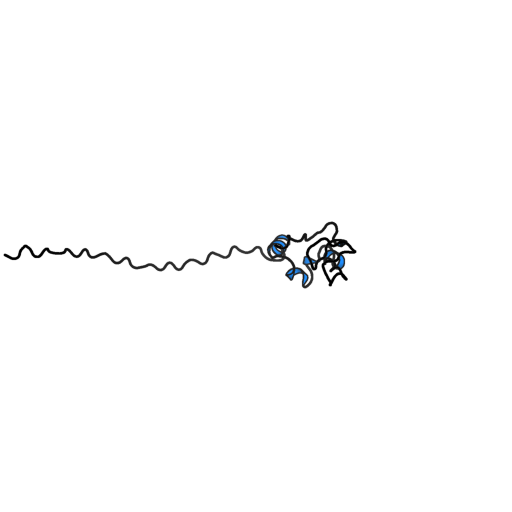. HIS A 1 82 ? -10.501 11.877 41.682 1.00 70.81 82 HIS A O 1
ATOM 651 N N . ILE A 1 83 ? -9.491 13.444 40.478 1.00 78.19 83 ILE A N 1
ATOM 652 C CA . ILE A 1 83 ? -8.912 14.068 41.666 1.00 78.19 83 ILE A CA 1
ATOM 653 C C . ILE A 1 83 ? -10.020 14.882 42.349 1.00 78.19 83 ILE A C 1
ATOM 655 O O . ILE A 1 83 ? -10.566 15.829 41.781 1.00 78.19 83 ILE A O 1
ATOM 659 N N . ARG A 1 84 ? -10.433 14.470 43.552 1.00 74.69 84 ARG A N 1
ATOM 660 C CA . ARG A 1 84 ? -11.417 15.223 44.339 1.00 74.69 84 ARG A CA 1
ATOM 661 C C . ARG A 1 84 ? -10.702 16.390 45.007 1.00 74.69 84 ARG A C 1
ATOM 663 O O . ARG A 1 84 ? -10.024 16.205 46.013 1.00 74.69 84 ARG A O 1
ATOM 670 N N . LEU A 1 85 ? -10.847 17.589 44.448 1.00 79.62 85 LEU A N 1
ATOM 671 C CA . LEU A 1 85 ? -10.381 18.806 45.107 1.00 79.62 85 LEU A CA 1
ATOM 672 C C . LEU A 1 85 ? -11.234 19.053 46.366 1.00 79.62 85 LEU A C 1
ATOM 674 O O . LEU A 1 85 ? -12.464 19.084 46.263 1.00 79.62 85 LEU A O 1
ATOM 678 N N . PRO A 1 86 ? -10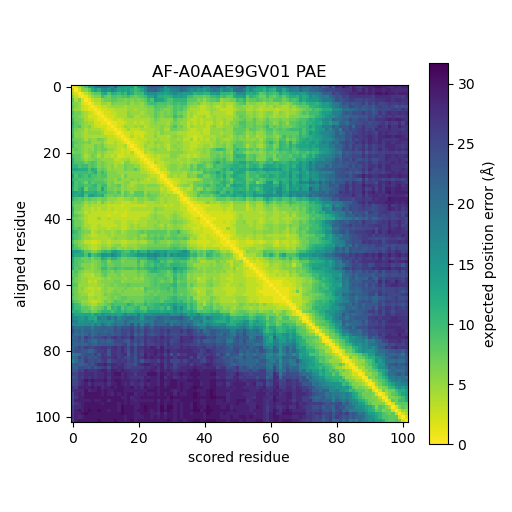.630 19.230 47.553 1.00 76.56 86 PRO A N 1
ATOM 679 C CA . PRO A 1 86 ? -11.383 19.582 48.745 1.00 76.56 86 PRO A CA 1
ATOM 680 C C . PRO A 1 86 ? -11.947 21.000 48.597 1.00 76.56 86 PRO A C 1
ATOM 682 O O . PRO A 1 86 ? -11.208 21.967 48.402 1.00 76.56 86 PRO A O 1
ATOM 685 N N . VAL A 1 87 ? -13.271 21.138 48.700 1.00 75.94 87 VAL A N 1
ATOM 686 C CA . VAL A 1 87 ? -13.938 22.445 48.699 1.00 75.94 87 VAL A CA 1
ATOM 687 C C . VAL A 1 87 ? -13.590 23.159 50.005 1.00 75.94 87 VAL A C 1
ATOM 689 O O . VAL A 1 87 ? -14.091 22.807 51.074 1.00 75.94 87 VAL A O 1
ATOM 692 N N . ARG A 1 88 ? -12.721 24.173 49.939 1.00 71.81 88 ARG A N 1
ATOM 693 C CA . ARG A 1 88 ? -12.487 25.086 51.066 1.00 71.81 88 ARG A CA 1
ATOM 694 C C . ARG A 1 88 ? -13.776 25.865 51.329 1.00 71.81 88 ARG A C 1
ATOM 696 O O . ARG A 1 88 ? -14.198 26.664 50.495 1.00 71.81 88 ARG A O 1
ATOM 703 N N . LYS A 1 89 ? -14.407 25.644 52.487 1.00 64.12 89 LYS A N 1
ATOM 704 C CA . LYS A 1 89 ? -15.516 26.487 52.949 1.00 64.12 89 LYS A CA 1
ATOM 705 C C . LYS A 1 89 ? -14.981 27.908 53.126 1.00 64.12 89 LYS A C 1
ATOM 707 O O . LYS A 1 89 ? -14.048 28.124 53.894 1.00 64.12 89 LYS A O 1
ATOM 712 N N . ARG A 1 90 ? -15.538 28.861 52.378 1.00 62.06 90 ARG A N 1
ATOM 713 C CA . ARG A 1 90 ? -15.249 30.291 52.525 1.00 62.06 90 ARG A CA 1
ATOM 714 C C . ARG A 1 90 ? -15.712 30.714 53.919 1.00 62.06 90 ARG A C 1
ATOM 716 O O . ARG A 1 90 ? -16.909 30.863 54.146 1.00 62.06 90 ARG A O 1
ATOM 723 N N . THR A 1 91 ? -14.785 30.875 54.854 1.00 66.06 91 THR A N 1
ATOM 724 C CA . THR A 1 91 ? -15.073 31.536 56.126 1.00 66.06 91 THR A CA 1
ATOM 725 C C . THR A 1 91 ? -15.369 32.995 55.799 1.00 66.06 91 THR A C 1
ATOM 727 O O . THR A 1 91 ? -14.480 33.732 55.377 1.00 66.06 91 THR A O 1
ATOM 730 N N . SER A 1 92 ? -16.633 33.405 55.897 1.00 65.06 92 SER A N 1
ATOM 731 C CA . SER A 1 92 ? -17.024 34.806 55.761 1.00 65.06 92 SER A CA 1
ATOM 732 C C . SER A 1 92 ? -16.464 35.571 56.957 1.00 65.06 92 SER A C 1
ATOM 734 O O . SER A 1 92 ? -17.044 35.541 58.043 1.00 65.06 92 SER A O 1
ATOM 736 N N . TYR A 1 93 ? -15.309 36.205 56.780 1.00 63.97 93 TYR A N 1
ATOM 737 C CA . TYR A 1 93 ? -14.771 37.133 57.763 1.00 63.97 93 TYR A CA 1
ATOM 738 C C . TYR A 1 93 ? -15.690 38.360 57.782 1.00 63.97 93 TYR A C 1
ATOM 740 O O . TYR A 1 93 ? -15.742 39.113 56.809 1.00 63.97 93 TYR A O 1
ATOM 748 N N . ARG A 1 94 ? -16.488 38.513 58.846 1.00 63.84 94 ARG A N 1
ATOM 749 C CA . ARG A 1 94 ? -17.229 39.751 59.099 1.00 63.84 94 ARG A CA 1
ATOM 750 C C . ARG A 1 94 ? -16.200 40.813 59.463 1.00 63.84 94 ARG A C 1
ATOM 752 O O . ARG A 1 94 ? -15.595 40.742 60.527 1.00 63.84 94 ARG A O 1
ATOM 759 N N . PHE A 1 95 ? -15.987 41.751 58.551 1.00 59.00 95 PHE A N 1
ATOM 760 C CA . PHE A 1 95 ? -15.268 42.984 58.829 1.00 59.00 95 PHE A CA 1
ATOM 761 C C . PHE A 1 95 ? -16.110 43.774 59.837 1.00 59.00 95 PHE A C 1
ATOM 763 O O . PHE A 1 95 ? -17.233 44.164 59.520 1.00 59.00 95 PHE A O 1
ATOM 770 N N . VAL A 1 96 ? -15.630 43.893 61.074 1.00 63.88 96 VAL A N 1
ATOM 771 C CA . VAL A 1 96 ? -16.259 44.742 62.090 1.00 63.88 96 VAL A CA 1
ATOM 772 C C . VAL A 1 96 ? -15.748 46.150 61.815 1.00 63.88 96 VAL A C 1
ATOM 774 O O . VAL A 1 96 ? -14.544 46.387 61.891 1.00 63.88 96 VAL A O 1
ATOM 777 N N . ASP A 1 97 ? -16.641 47.036 61.386 1.00 53.81 97 ASP A N 1
ATOM 778 C CA . ASP A 1 97 ? -16.305 48.424 61.097 1.00 53.81 97 ASP A CA 1
ATOM 779 C C . ASP A 1 97 ? -15.952 49.138 62.410 1.00 53.81 97 ASP A C 1
ATOM 781 O O . ASP A 1 97 ? -16.678 49.051 63.399 1.00 53.81 97 ASP A O 1
ATOM 785 N N . SER A 1 98 ? -14.789 49.788 62.434 1.00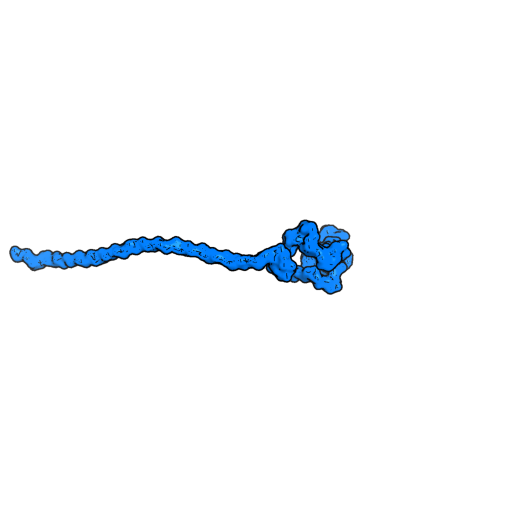 61.28 98 SER A N 1
ATOM 786 C CA . SER A 1 98 ? -14.162 50.393 63.614 1.00 61.28 98 SER A CA 1
ATOM 787 C C . SER A 1 98 ? -14.796 51.742 63.991 1.00 61.28 98 SER A C 1
ATOM 789 O O . SER A 1 98 ? -14.079 52.694 64.295 1.00 61.28 98 SER A O 1
ATOM 791 N N . SER A 1 99 ? -16.128 51.823 63.949 1.00 61.38 99 SER A N 1
ATOM 792 C CA . SER A 1 99 ? -16.905 53.038 64.228 1.00 61.38 99 SER A CA 1
ATOM 793 C C . SER A 1 99 ? -17.643 53.003 65.580 1.00 61.38 99 SER A C 1
ATOM 795 O O . SER A 1 99 ? -18.201 54.017 65.982 1.00 61.38 99 SER A O 1
ATOM 797 N N . ASP A 1 100 ? -17.593 51.883 66.317 1.00 60.12 100 ASP A N 1
ATOM 798 C CA . ASP A 1 100 ?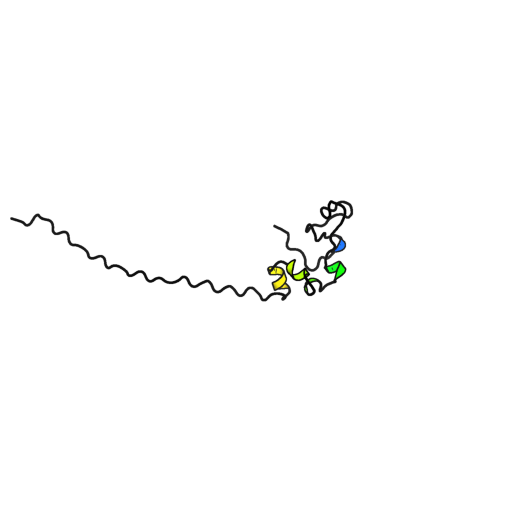 -18.232 51.700 67.639 1.00 60.12 100 ASP A CA 1
ATOM 799 C C . ASP A 1 100 ? -17.244 51.788 68.827 1.00 60.12 100 ASP A C 1
ATOM 801 O O . ASP A 1 100 ? -17.441 51.162 69.870 1.00 60.12 100 ASP A O 1
ATOM 805 N N . ALA A 1 101 ? -16.156 52.550 68.694 1.00 58.12 101 ALA A N 1
ATOM 806 C CA . ALA A 1 101 ? -15.303 52.915 69.828 1.00 58.12 101 ALA A CA 1
ATOM 807 C C . ALA A 1 101 ? -15.563 54.382 70.196 1.00 58.12 101 ALA A C 1
ATOM 809 O O . ALA A 1 101 ? -14.957 55.290 69.630 1.00 58.12 101 ALA A O 1
ATOM 810 N N . ASN A 1 102 ? -16.529 54.571 71.098 1.00 50.78 102 ASN A N 1
ATOM 811 C CA . ASN A 1 102 ? -16.727 55.796 71.877 1.00 50.78 102 ASN A CA 1
ATOM 812 C C . ASN A 1 102 ? -15.533 56.034 72.813 1.00 50.78 102 ASN A C 1
ATOM 814 O O . ASN A 1 102 ? -15.083 55.035 73.424 1.00 50.78 102 ASN A O 1
#

Radius of gyration: 32.45 Å; Cα contacts (8 Å, |Δi|>4): 74; chains: 1; bounding box: 31×71×94 Å

Organism: NCBI:txid252130

pLDDT: mean 74.37, std 9.15, range [48.5, 86.38]

Solvent-accessible surface area (backbone atoms only — not comparable to full-atom values): 7017 Å² total; per-residue (Å²): 132,83,73,86,75,70,91,78,56,93,62,46,92,41,36,22,61,75,69,80,38,76,39,52,100,90,53,33,88,29,65,91,52,75,41,73,42,71,35,58,52,80,77,61,31,96,58,29,69,79,46,81,75,50,50,76,76,49,53,71,70,55,32,34,76,71,64,76,40,81,69,82,69,76,72,74,73,79,77,73,83,81,75,81,77,81,80,76,78,81,78,80,77,78,80,76,75,90,78,85,77,128

Mean predicted aligned error: 14.54 Å

Secondary structure (DSSP, 8-state):
------SS-S-GGGEETTTTEE-BTTB-SSGGGT-----HHHHH-TTGGGSGGGGGGS-HHHHHHTTSS----------------------------TT---